Protein AF-A0A136KF54-F1 (afdb_monomer_lite)

Sequence (39 aa):
MTKKLRVGINGFGRIGRAFARIALDHPEMELSLINTRKK

Foldseek 3Di:
DQAAAEDEAEACPPVVVVVVVVQVPDPRHDDDYYHHDDD

Structure (mmCIF, N/CA/C/O backbone):
data_AF-A0A136KF54-F1
#
_entry.id   AF-A0A136KF54-F1
#
loop_
_atom_site.group_PDB
_atom_site.id
_atom_site.type_symbol
_atom_site.label_atom_id
_atom_site.label_alt_id
_atom_site.label_comp_id
_atom_site.label_asym_id
_atom_site.label_entity_id
_atom_site.label_seq_id
_atom_site.pdbx_PDB_ins_code
_atom_site.Cartn_x
_atom_site.Cartn_y
_atom_site.Cartn_z
_atom_site.occupancy
_atom_site.B_iso_or_equiv
_atom_site.auth_seq_id
_atom_site.auth_comp_id
_atom_site.auth_asym_id
_atom_site.auth_atom_id
_atom_site.pdbx_PDB_model_num
ATOM 1 N N . MET A 1 1 ? -12.177 6.471 18.214 1.00 56.03 1 MET A N 1
ATOM 2 C CA . MET A 1 1 ? -11.958 6.265 16.766 1.00 56.03 1 MET A CA 1
ATOM 3 C C . MET A 1 1 ? -10.584 5.640 16.590 1.00 56.03 1 MET A C 1
ATOM 5 O O . MET A 1 1 ? -9.602 6.293 16.920 1.00 56.03 1 MET A O 1
ATOM 9 N N . THR A 1 2 ? -10.494 4.380 16.171 1.00 75.88 2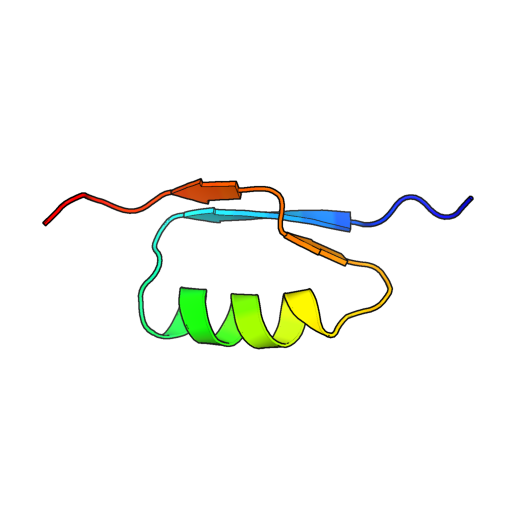 THR A N 1
ATOM 10 C CA . THR A 1 2 ? -9.207 3.740 15.862 1.00 75.88 2 THR A CA 1
ATOM 11 C C . THR A 1 2 ? -8.634 4.380 14.601 1.00 75.88 2 THR A C 1
ATOM 13 O O . THR A 1 2 ? -9.292 4.446 13.563 1.00 75.88 2 THR A O 1
ATOM 16 N N . LYS A 1 3 ? -7.432 4.948 14.709 1.00 84.56 3 LYS A N 1
ATOM 17 C CA . LYS A 1 3 ? -6.765 5.610 13.587 1.00 84.56 3 LYS A CA 1
ATOM 18 C C . LYS A 1 3 ? -6.278 4.530 12.621 1.00 84.56 3 LYS A C 1
ATOM 20 O O . LYS A 1 3 ? -5.492 3.680 13.026 1.00 84.56 3 LYS A O 1
ATOM 25 N N . LYS A 1 4 ? -6.738 4.567 11.368 1.00 93.25 4 LYS A N 1
ATOM 26 C CA . LYS A 1 4 ? -6.265 3.644 10.329 1.00 93.25 4 LYS A CA 1
ATOM 27 C C . LYS A 1 4 ? -4.771 3.849 10.063 1.00 93.25 4 LYS A C 1
ATOM 29 O O . LYS A 1 4 ? -4.277 4.982 10.095 1.00 93.25 4 LYS A O 1
ATOM 34 N N . LEU A 1 5 ? -4.059 2.761 9.786 1.00 96.12 5 LEU A N 1
ATOM 35 C CA . LEU A 1 5 ? -2.671 2.795 9.346 1.00 96.12 5 LEU A CA 1
ATOM 36 C C . LEU A 1 5 ? -2.614 3.352 7.922 1.00 96.12 5 LEU A C 1
ATOM 38 O O . LEU A 1 5 ? -3.092 2.735 6.970 1.00 96.12 5 LEU A O 1
ATOM 42 N N . ARG A 1 6 ? -2.009 4.529 7.782 1.00 97.06 6 ARG A N 1
ATOM 43 C CA . ARG A 1 6 ? -1.860 5.214 6.498 1.00 97.06 6 ARG A CA 1
ATOM 44 C C . ARG A 1 6 ? -0.609 4.705 5.796 1.00 97.06 6 ARG A C 1
ATOM 46 O O . ARG A 1 6 ? 0.495 4.887 6.304 1.00 97.06 6 ARG A O 1
ATOM 53 N N . VAL A 1 7 ? -0.780 4.098 4.630 1.00 97.25 7 VAL A N 1
ATOM 54 C CA . VAL A 1 7 ? 0.305 3.494 3.848 1.00 97.25 7 VAL A CA 1
ATOM 55 C C . VAL A 1 7 ? 0.483 4.200 2.510 1.00 97.25 7 VAL A C 1
ATOM 57 O O . VAL A 1 7 ? -0.480 4.624 1.873 1.00 97.25 7 VAL A O 1
ATOM 60 N N . GLY A 1 8 ? 1.739 4.333 2.084 1.00 98.12 8 GLY A N 1
ATOM 61 C CA . GLY A 1 8 ? 2.117 4.825 0.762 1.00 98.12 8 GLY A CA 1
ATOM 62 C C . GLY A 1 8 ? 2.902 3.764 -0.008 1.00 98.12 8 GLY A C 1
ATOM 63 O O . GLY A 1 8 ? 3.638 2.982 0.591 1.00 98.12 8 GLY A O 1
ATOM 64 N N . ILE A 1 9 ? 2.763 3.735 -1.334 1.00 98.31 9 ILE A N 1
ATOM 65 C CA . ILE A 1 9 ? 3.474 2.792 -2.211 1.00 98.31 9 ILE A CA 1
ATOM 66 C C . ILE A 1 9 ? 4.477 3.559 -3.070 1.00 98.31 9 ILE A C 1
ATOM 68 O O . ILE A 1 9 ? 4.087 4.436 -3.837 1.00 98.31 9 ILE A O 1
ATOM 72 N N . ASN A 1 10 ? 5.760 3.193 -3.004 1.00 97.19 10 ASN A N 1
ATOM 73 C CA . ASN A 1 10 ? 6.792 3.709 -3.905 1.00 97.19 10 ASN A CA 1
ATOM 74 C C . ASN A 1 10 ? 7.225 2.616 -4.894 1.00 97.19 10 ASN A C 1
ATOM 76 O O . ASN A 1 10 ? 7.995 1.721 -4.558 1.00 97.19 10 ASN A O 1
ATOM 80 N N . GLY A 1 11 ? 6.692 2.683 -6.114 1.00 96.75 11 GLY A N 1
ATOM 81 C CA . GLY A 1 11 ? 6.858 1.679 -7.162 1.00 96.75 11 GLY A CA 1
ATOM 82 C C . GLY A 1 11 ? 5.592 0.851 -7.385 1.00 96.75 11 GLY A C 1
ATOM 83 O O . GLY A 1 11 ? 5.358 -0.158 -6.722 1.00 96.75 11 GLY A O 1
ATOM 84 N N . PHE A 1 12 ? 4.792 1.218 -8.391 1.00 97.25 12 PHE A N 1
ATOM 85 C CA . PHE A 1 12 ? 3.510 0.565 -8.686 1.00 97.25 12 PHE A CA 1
ATOM 86 C C . PHE A 1 12 ? 3.618 -0.598 -9.691 1.00 97.25 12 PHE A C 1
ATOM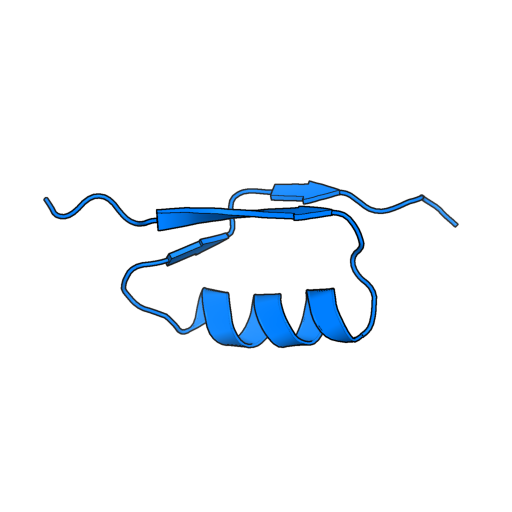 88 O O . PHE A 1 12 ? 2.862 -0.717 -10.659 1.00 97.25 12 PHE A O 1
ATOM 95 N N . GLY A 1 13 ? 4.609 -1.466 -9.464 1.00 95.69 13 GLY A N 1
ATOM 96 C CA . GLY A 1 13 ? 4.849 -2.689 -10.235 1.00 95.69 13 GLY A CA 1
ATOM 97 C C . GLY A 1 13 ? 3.903 -3.836 -9.857 1.00 95.69 13 GLY A C 1
ATOM 98 O O . GLY A 1 13 ? 2.816 -3.618 -9.330 1.00 95.69 13 GLY A O 1
ATOM 99 N N . ARG A 1 14 ? 4.315 -5.088 -10.103 1.00 98.00 14 ARG A N 1
ATOM 100 C CA . ARG A 1 14 ? 3.506 -6.276 -9.749 1.00 98.00 14 ARG A CA 1
ATOM 101 C C . ARG A 1 14 ? 3.158 -6.320 -8.256 1.00 98.00 14 ARG A C 1
ATOM 103 O O . ARG A 1 14 ? 1.985 -6.429 -7.921 1.00 98.00 14 ARG A O 1
ATOM 110 N N . ILE A 1 15 ? 4.159 -6.165 -7.386 1.00 98.19 15 ILE A N 1
ATOM 111 C CA . ILE A 1 15 ? 3.975 -6.201 -5.926 1.00 98.19 15 ILE A CA 1
ATOM 112 C C . ILE A 1 15 ? 3.157 -5.001 -5.448 1.00 98.19 15 ILE A C 1
ATOM 114 O O . ILE A 1 15 ? 2.198 -5.191 -4.713 1.00 98.19 15 ILE A O 1
ATOM 118 N N . GLY A 1 16 ? 3.463 -3.788 -5.922 1.00 97.94 16 GLY A N 1
ATOM 119 C CA . GLY A 1 16 ? 2.706 -2.588 -5.547 1.00 97.94 16 GLY A CA 1
ATOM 120 C C . GLY A 1 16 ? 1.208 -2.711 -5.852 1.00 97.94 16 GLY A C 1
ATOM 121 O O . GLY A 1 16 ? 0.381 -2.364 -5.016 1.00 97.94 16 GLY A O 1
ATOM 122 N N . ARG A 1 17 ? 0.842 -3.285 -7.007 1.00 97.94 17 ARG A N 1
ATOM 123 C CA . ARG A 1 17 ? -0.566 -3.540 -7.361 1.00 97.94 17 ARG A CA 1
ATOM 124 C C . ARG A 1 17 ? -1.217 -4.638 -6.520 1.00 97.94 17 ARG A C 1
ATOM 126 O O . ARG A 1 17 ? -2.384 -4.506 -6.167 1.00 97.94 17 ARG A O 1
ATOM 133 N N . ALA A 1 18 ? -0.488 -5.713 -6.216 1.00 98.38 18 ALA A N 1
ATOM 134 C CA . ALA A 1 18 ? -0.993 -6.790 -5.363 1.00 98.38 18 AL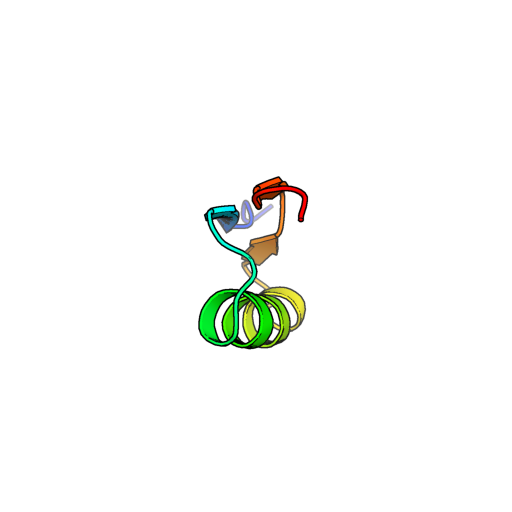A A CA 1
ATOM 135 C C . ALA A 1 18 ? -1.221 -6.302 -3.924 1.00 98.38 18 ALA A C 1
ATOM 137 O O . ALA A 1 18 ? -2.293 -6.515 -3.368 1.00 98.38 18 ALA A O 1
ATOM 138 N N . PHE A 1 19 ? -0.256 -5.569 -3.365 1.00 98.25 19 PHE A N 1
ATOM 139 C CA . PHE A 1 19 ? -0.381 -4.942 -2.054 1.00 98.25 19 PHE A CA 1
ATOM 140 C C . PHE A 1 19 ? -1.546 -3.949 -2.013 1.00 98.25 19 PHE A C 1
ATOM 142 O O . PHE A 1 19 ? -2.352 -4.023 -1.096 1.00 98.25 19 PHE A O 1
ATOM 149 N N . ALA A 1 20 ? -1.690 -3.074 -3.018 1.00 98.19 20 ALA A N 1
ATOM 150 C CA . ALA A 1 20 ? -2.808 -2.130 -3.076 1.00 98.19 20 ALA A CA 1
ATOM 151 C C . ALA A 1 20 ? -4.172 -2.834 -3.043 1.00 98.19 20 ALA A C 1
ATOM 153 O O . ALA A 1 20 ? -5.069 -2.358 -2.360 1.00 98.19 20 ALA A O 1
ATOM 154 N N . ARG A 1 21 ? -4.318 -3.982 -3.721 1.00 97.81 21 ARG A N 1
ATOM 155 C CA . ARG A 1 21 ? -5.543 -4.796 -3.662 1.00 97.81 21 ARG A CA 1
ATOM 156 C C . ARG A 1 21 ? -5.863 -5.20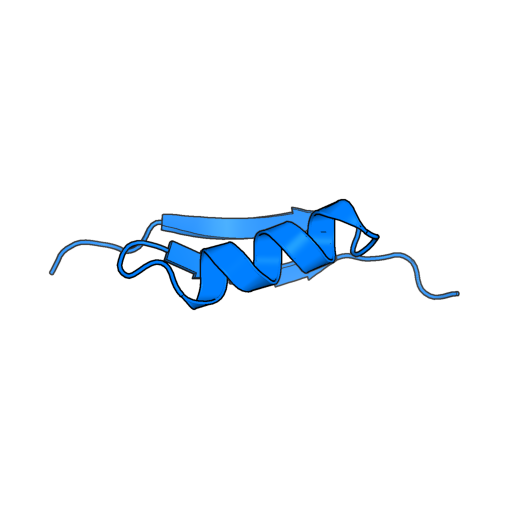7 -2.222 1.00 97.81 21 ARG A C 1
ATOM 158 O O . ARG A 1 21 ? -6.946 -4.922 -1.740 1.00 97.81 21 ARG A O 1
ATOM 165 N N . ILE A 1 22 ? -4.892 -5.815 -1.539 1.00 97.50 22 ILE A N 1
ATOM 166 C CA . ILE A 1 22 ? -5.050 -6.305 -0.162 1.00 97.50 22 ILE A CA 1
ATOM 167 C C . ILE A 1 22 ? -5.301 -5.140 0.808 1.00 97.50 22 ILE A C 1
ATOM 169 O O . ILE A 1 22 ? -6.157 -5.232 1.680 1.00 97.50 22 ILE A O 1
ATOM 173 N N . ALA A 1 23 ? -4.570 -4.034 0.650 1.00 97.12 23 ALA A N 1
ATOM 174 C CA . ALA A 1 23 ? -4.666 -2.871 1.527 1.00 97.12 23 ALA A CA 1
ATOM 175 C C . ALA A 1 23 ? -6.017 -2.145 1.413 1.00 97.12 23 ALA A C 1
ATOM 177 O O . ALA A 1 23 ? -6.479 -1.592 2.407 1.00 97.12 23 ALA A O 1
ATOM 178 N N . LEU A 1 24 ? -6.650 -2.148 0.233 1.00 96.38 24 LEU A N 1
ATOM 179 C CA . LEU A 1 24 ? -7.979 -1.559 0.029 1.00 96.38 24 LEU A CA 1
ATOM 180 C C . LEU A 1 24 ? -9.093 -2.359 0.721 1.00 96.38 24 LEU A C 1
ATOM 182 O O . LEU A 1 24 ? -10.074 -1.761 1.157 1.00 96.38 24 LEU A O 1
ATOM 186 N N . ASP A 1 25 ? -8.915 -3.673 0.868 1.00 96.88 25 ASP A N 1
ATOM 187 C CA . ASP A 1 25 ? -9.876 -4.556 1.540 1.00 96.88 25 ASP A CA 1
ATOM 188 C C . ASP A 1 25 ? -9.633 -4.653 3.062 1.00 96.88 25 ASP A C 1
ATOM 190 O O . ASP A 1 25 ? -10.453 -5.207 3.796 1.00 96.88 25 ASP A O 1
ATOM 194 N N . HIS A 1 26 ? -8.516 -4.117 3.572 1.00 96.38 26 HIS A N 1
ATOM 195 C CA . HIS A 1 26 ? -8.152 -4.242 4.981 1.00 96.38 26 HIS A CA 1
ATOM 196 C C . HIS A 1 26 ? -8.803 -3.138 5.838 1.00 96.38 26 HIS A C 1
ATOM 198 O O . HIS A 1 26 ? -8.499 -1.955 5.654 1.00 96.38 26 HIS A O 1
ATOM 204 N N . PRO A 1 27 ? -9.634 -3.477 6.845 1.00 94.94 27 PRO A N 1
ATOM 205 C CA . PRO A 1 27 ? -10.445 -2.497 7.580 1.00 9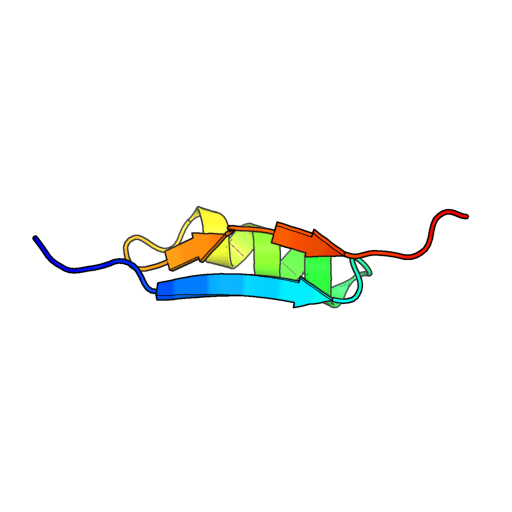4.94 27 PRO A CA 1
ATOM 206 C C . PRO A 1 27 ? -9.612 -1.451 8.336 1.00 94.94 27 PRO A C 1
ATOM 208 O O . PRO A 1 27 ? -10.050 -0.311 8.514 1.00 94.94 27 PRO A O 1
ATOM 211 N N . GLU A 1 28 ? -8.399 -1.823 8.745 1.00 96.12 28 GLU A N 1
ATOM 212 C CA . GLU A 1 28 ? -7.485 -0.973 9.513 1.00 96.12 28 GLU A CA 1
ATOM 213 C C . GLU A 1 28 ? -6.482 -0.181 8.662 1.00 96.12 28 GLU A C 1
ATOM 215 O O . GLU A 1 28 ? -5.691 0.573 9.226 1.00 96.12 28 GLU A O 1
ATOM 220 N N . MET A 1 29 ? -6.484 -0.323 7.332 1.00 96.50 29 MET A N 1
ATOM 221 C CA . MET A 1 29 ? -5.540 0.386 6.460 1.00 96.50 29 MET A CA 1
ATOM 222 C C . MET A 1 29 ? -6.219 1.476 5.627 1.00 96.50 29 MET A C 1
ATOM 224 O O . MET A 1 29 ? -7.408 1.425 5.313 1.00 96.50 29 MET A O 1
ATOM 228 N N . GLU A 1 30 ? -5.432 2.486 5.271 1.00 96.81 30 GLU A N 1
ATOM 229 C CA . GLU A 1 30 ? -5.784 3.541 4.324 1.00 96.81 30 GLU A CA 1
ATOM 230 C C . GLU A 1 30 ? -4.616 3.713 3.347 1.00 96.81 30 GLU A C 1
ATOM 232 O O . GLU A 1 30 ? -3.510 4.087 3.746 1.00 96.81 30 GLU A O 1
ATOM 237 N N . LEU A 1 31 ? -4.846 3.435 2.063 1.00 97.19 31 LEU A N 1
ATOM 238 C CA . LEU A 1 31 ? -3.860 3.698 1.018 1.00 97.19 31 LEU A CA 1
ATOM 239 C C . LEU A 1 31 ? -3.888 5.186 0.653 1.00 97.19 31 LEU A C 1
ATOM 241 O O . LEU A 1 31 ? -4.783 5.641 -0.053 1.00 97.19 31 LEU A O 1
ATOM 245 N N . SER A 1 32 ? -2.897 5.935 1.129 1.00 97.00 32 SER A N 1
ATOM 246 C CA . SER A 1 32 ? -2.877 7.397 1.019 1.00 97.00 32 SER A CA 1
ATOM 247 C C . SER A 1 32 ? -2.275 7.898 -0.292 1.00 97.00 32 SER A C 1
ATOM 249 O O . SER A 1 32 ? -2.741 8.893 -0.839 1.00 97.00 32 SER A O 1
ATOM 251 N N . LEU A 1 33 ? -1.197 7.265 -0.774 1.00 97.75 33 LEU A N 1
ATOM 252 C CA . LEU A 1 33 ? -0.369 7.784 -1.872 1.00 97.75 33 LEU A CA 1
ATOM 253 C C . LEU A 1 33 ? 0.285 6.651 -2.677 1.00 97.75 33 LEU A C 1
ATOM 255 O O . LEU A 1 33 ? 0.711 5.638 -2.120 1.00 97.75 33 LEU A O 1
ATOM 259 N N . ILE A 1 34 ? 0.445 6.863 -3.986 1.00 97.62 34 ILE A N 1
ATOM 260 C CA . ILE A 1 34 ? 1.250 6.010 -4.870 1.00 97.62 34 ILE A CA 1
ATOM 261 C C . ILE A 1 34 ? 2.230 6.898 -5.639 1.00 97.62 34 ILE A C 1
ATOM 263 O O . ILE A 1 34 ? 1.819 7.797 -6.367 1.00 97.62 34 ILE A O 1
ATOM 267 N N . ASN A 1 35 ? 3.523 6.604 -5.520 1.00 97.69 35 ASN A N 1
ATOM 268 C CA . ASN A 1 35 ? 4.581 7.185 -6.336 1.00 97.69 35 ASN A CA 1
ATOM 269 C C . ASN A 1 35 ? 5.088 6.148 -7.343 1.00 97.69 35 ASN A C 1
ATOM 271 O O . ASN A 1 35 ? 5.427 5.019 -6.981 1.00 97.69 35 ASN A O 1
ATOM 275 N N . THR A 1 36 ? 5.170 6.509 -8.621 1.00 96.75 36 THR A N 1
ATOM 276 C CA . THR A 1 36 ? 5.800 5.664 -9.638 1.00 96.75 36 THR A CA 1
ATOM 277 C C . THR A 1 36 ? 6.419 6.524 -10.731 1.00 96.75 36 THR A C 1
ATOM 279 O O . THR A 1 36 ? 5.986 7.651 -10.962 1.00 96.75 36 THR A O 1
ATOM 282 N N . ARG A 1 37 ? 7.453 6.007 -11.400 1.00 92.94 37 ARG A N 1
ATOM 283 C CA . ARG A 1 37 ? 8.064 6.717 -12.525 1.00 92.94 37 ARG A CA 1
ATOM 284 C C . ARG A 1 37 ? 7.048 6.794 -13.662 1.00 92.94 37 ARG A C 1
ATOM 286 O O . ARG A 1 37 ? 6.437 5.780 -14.000 1.00 92.94 37 ARG A O 1
ATOM 293 N N . LYS A 1 38 ? 6.885 7.980 -14.253 1.00 79.50 38 LYS A N 1
ATOM 294 C CA . LYS A 1 38 ? 6.257 8.079 -15.572 1.00 79.50 38 LYS A CA 1
ATOM 295 C C . LYS A 1 38 ? 7.117 7.285 -16.551 1.00 79.50 38 LYS A C 1
ATOM 297 O O . LYS A 1 38 ? 8.344 7.300 -16.444 1.00 79.50 38 LYS A O 1
ATOM 302 N N . LYS A 1 39 ? 6.447 6.527 -17.410 1.00 65.75 39 LYS A N 1
ATOM 303 C CA . LYS A 1 39 ? 7.101 5.915 -18.558 1.00 65.75 39 LYS A CA 1
ATOM 304 C C . LYS A 1 39 ? 7.531 7.005 -19.531 1.00 65.75 39 LYS A C 1
ATOM 306 O O . LYS A 1 39 ? 6.802 8.022 -19.588 1.00 65.75 39 LYS A O 1
#

Radius of gyration: 10.96 Å; chains: 1; bounding box: 20×15×35 Å

pLDDT: mean 93.82, std 9.09, range [56.03, 98.38]

S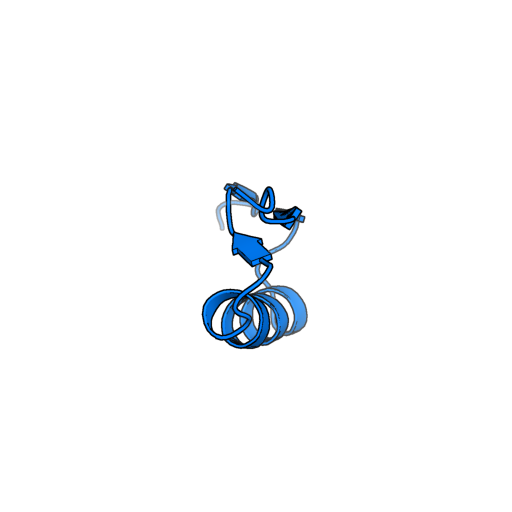econdary structure (DSSP, 8-state):
-PPPEEEEEE--SHHHHHHHHHHHH-TTEEEEEEE----